Protein AF-A0A7V9DIC1-F1 (afdb_monomer_lite)

Radius of gyration: 21.73 Å; chains: 1; bounding box: 58×41×50 Å

pLDDT: mean 82.5, std 14.97, range [32.59, 95.88]

Sequence (183 aa):
VEAAVERALPGSDVVVHVEPEATEAALRERAHAAALGVARVREIHNLSVVTLDGTTELSLHLKLPGDLPLEDAHAIAEDVERAIVAAVPEIQSVQTHLEPLSEASDAVELAVGDIDRIVSDAAGTRPRSVRVLRTQDGLVAFVTLGLDPSSTLAVAHARASQVEDRLRGEYPEIADVIVHTEP

Foldseek 3Di:
DVVVVCVVDPPDDDDDDDDDDPVQVVLQVQLVVLLVPQPQFDDKDPWDWDADPQAIAIEIETEHAPPDDPVVQVVSQVSSFVSSCVRRVSHPGYYYDYDYPPDVPPFDWDDCPCLQVQLCVQLVHRWPDWIWTQDPQFIEIETEHEDDPPDDPVNQVNSQVSSFVSCCVVDVRHPYYHYHYDD

Structure (mmCIF, N/CA/C/O backbone):
data_AF-A0A7V9DIC1-F1
#
_entry.id   AF-A0A7V9DIC1-F1
#
loop_
_atom_site.group_PDB
_atom_site.id
_atom_site.type_symbol
_atom_site.label_atom_id
_atom_site.label_alt_id
_atom_site.label_comp_id
_atom_site.label_asym_id
_atom_site.label_entity_id
_atom_site.label_seq_id
_atom_site.pdbx_PDB_ins_code
_atom_site.Cartn_x
_atom_site.Cartn_y
_atom_site.Cartn_z
_atom_site.occupancy
_atom_site.B_iso_or_equiv
_atom_site.auth_seq_id
_atom_site.auth_comp_id
_atom_site.auth_asym_id
_atom_site.auth_atom_id
_atom_site.pdbx_PDB_model_num
ATOM 1 N N . VAL A 1 1 ? 4.560 21.592 13.548 1.00 54.44 1 VAL A N 1
ATOM 2 C CA . VAL A 1 1 ? 5.905 21.171 13.087 1.00 54.44 1 VAL A CA 1
ATOM 3 C C . VAL A 1 1 ? 6.191 21.728 11.696 1.00 54.44 1 VAL A C 1
ATOM 5 O O . VAL A 1 1 ? 7.175 22.441 11.559 1.00 54.44 1 VAL A O 1
ATOM 8 N N . GLU A 1 2 ? 5.290 21.559 10.724 1.00 47.91 2 GLU A N 1
ATOM 9 C CA . GLU A 1 2 ? 5.399 22.135 9.364 1.00 47.91 2 GLU A CA 1
ATOM 10 C C . GLU A 1 2 ? 5.745 23.632 9.336 1.00 47.91 2 GLU A C 1
ATOM 12 O O . GLU A 1 2 ? 6.745 24.026 8.748 1.00 47.91 2 GLU A O 1
ATOM 17 N N . ALA A 1 3 ? 5.015 24.471 10.080 1.00 51.03 3 ALA A N 1
ATOM 18 C CA . ALA A 1 3 ? 5.269 25.918 10.119 1.00 51.03 3 ALA A CA 1
ATOM 19 C C . ALA A 1 3 ? 6.637 26.319 10.719 1.00 51.03 3 ALA A C 1
ATOM 21 O O . ALA A 1 3 ? 7.038 27.483 10.621 1.00 51.03 3 ALA A O 1
ATOM 22 N N . ALA A 1 4 ? 7.328 25.404 11.408 1.00 55.75 4 ALA A N 1
ATOM 23 C CA . ALA A 1 4 ? 8.687 25.611 11.912 1.00 55.75 4 ALA A CA 1
ATOM 24 C C . ALA A 1 4 ? 9.749 25.151 10.900 1.00 55.75 4 ALA A C 1
ATOM 26 O O . ALA A 1 4 ? 10.809 25.768 10.832 1.00 55.75 4 ALA A O 1
ATOM 27 N N . VAL A 1 5 ? 9.442 24.125 10.101 1.00 53.38 5 VAL A N 1
ATOM 28 C CA . VAL A 1 5 ? 10.325 23.569 9.065 1.00 53.38 5 VAL A CA 1
ATOM 29 C C . VAL A 1 5 ? 10.319 24.440 7.806 1.00 53.38 5 VAL A C 1
ATOM 31 O O . VAL A 1 5 ? 11.392 24.769 7.311 1.00 53.38 5 VAL A O 1
ATOM 34 N N . GLU A 1 6 ? 9.157 24.952 7.385 1.00 53.22 6 GLU A N 1
ATOM 35 C CA . GLU A 1 6 ? 9.031 25.874 6.239 1.00 53.22 6 GLU A CA 1
ATOM 36 C C . GLU A 1 6 ? 9.858 27.158 6.425 1.00 53.22 6 GLU A C 1
ATOM 38 O O . GLU A 1 6 ? 10.416 27.726 5.491 1.00 53.22 6 GLU A O 1
ATOM 43 N N . ARG A 1 7 ? 9.997 27.604 7.679 1.00 54.28 7 ARG A N 1
ATOM 44 C CA . ARG A 1 7 ? 10.835 28.757 8.033 1.00 54.28 7 ARG A CA 1
ATOM 45 C C . ARG A 1 7 ? 12.332 28.463 8.009 1.00 54.28 7 ARG A C 1
ATOM 47 O O . ARG A 1 7 ? 13.112 29.409 7.945 1.00 54.28 7 ARG A O 1
ATOM 54 N N . ALA A 1 8 ? 12.728 27.200 8.132 1.00 55.06 8 ALA A N 1
ATOM 55 C CA . ALA A 1 8 ? 14.126 26.792 8.189 1.00 55.06 8 ALA A CA 1
ATOM 56 C C . ALA A 1 8 ? 14.662 26.369 6.811 1.00 55.06 8 ALA A C 1
ATOM 58 O O . ALA A 1 8 ? 15.817 26.665 6.511 1.00 55.06 8 ALA A O 1
ATOM 59 N N . LEU A 1 9 ? 13.839 25.716 5.978 1.00 42.19 9 LEU A N 1
ATOM 60 C CA . LEU A 1 9 ? 14.199 25.210 4.647 1.00 42.19 9 LEU A CA 1
ATOM 61 C C . LEU A 1 9 ? 12.979 25.257 3.696 1.00 42.19 9 LEU A C 1
ATOM 63 O O . LEU A 1 9 ? 12.281 24.253 3.556 1.00 42.19 9 LEU A O 1
ATOM 67 N N . PRO A 1 10 ? 12.698 26.402 3.048 1.00 43.00 10 PRO A N 1
ATOM 68 C CA . PRO A 1 10 ? 11.574 26.518 2.118 1.00 43.00 10 PRO A CA 1
ATOM 69 C C . PRO A 1 10 ? 11.780 25.622 0.886 1.00 43.00 10 PRO A C 1
ATOM 71 O O . PRO A 1 10 ? 12.831 25.680 0.243 1.00 43.00 10 PRO A O 1
ATOM 74 N N . GLY A 1 11 ? 10.773 24.804 0.561 1.00 46.97 11 GLY A N 1
ATOM 75 C CA . GLY A 1 11 ? 10.788 23.872 -0.577 1.00 46.97 11 GLY A CA 1
ATOM 76 C C . GLY A 1 11 ? 11.247 22.440 -0.270 1.00 46.97 11 GLY A C 1
ATOM 77 O O . GLY A 1 11 ? 11.632 21.732 -1.195 1.00 46.97 11 GLY A O 1
ATOM 78 N N . SER A 1 12 ? 11.245 22.009 0.997 1.00 42.00 12 SER A N 1
ATOM 79 C CA . SER A 1 12 ? 11.481 20.599 1.353 1.00 42.00 12 SER A CA 1
ATOM 80 C C . SER A 1 12 ? 10.169 19.834 1.515 1.00 42.00 12 SER A C 1
ATOM 82 O O . SER A 1 12 ? 9.305 20.253 2.282 1.00 42.00 12 SER A O 1
ATOM 84 N N . ASP A 1 13 ? 10.058 18.677 0.861 1.00 42.66 13 ASP A N 1
ATOM 85 C CA . ASP A 1 13 ? 9.019 17.689 1.153 1.00 42.66 13 ASP A CA 1
ATOM 86 C C . ASP A 1 13 ? 9.245 17.123 2.563 1.00 42.66 13 ASP A C 1
ATOM 88 O O . ASP A 1 13 ? 10.231 16.436 2.842 1.00 42.66 13 ASP A O 1
ATOM 92 N N . VAL A 1 14 ? 8.349 17.457 3.492 1.00 42.25 14 VAL A N 1
ATOM 93 C CA . VAL A 1 14 ? 8.423 16.992 4.880 1.00 42.25 14 VAL A CA 1
ATOM 94 C C . VAL A 1 14 ? 7.731 15.638 4.983 1.00 42.25 14 VAL A C 1
ATOM 96 O O . VAL A 1 14 ? 6.518 15.558 5.158 1.00 42.25 14 VAL A O 1
ATOM 99 N N . VAL A 1 15 ? 8.504 14.554 4.928 1.00 41.91 15 VAL A N 1
ATOM 100 C CA . VAL A 1 15 ? 8.006 13.227 5.313 1.00 41.91 15 VAL A CA 1
ATOM 101 C C . VAL A 1 15 ? 8.069 13.123 6.836 1.00 41.91 15 VAL A C 1
ATOM 103 O O . VAL A 1 15 ? 9.128 12.890 7.420 1.00 41.91 15 VAL A O 1
ATOM 106 N N . VAL A 1 16 ? 6.933 13.330 7.503 1.00 46.47 16 VAL A N 1
ATOM 107 C CA . VAL A 1 16 ? 6.811 13.059 8.940 1.00 46.47 16 VAL A CA 1
ATOM 108 C C . VAL A 1 16 ? 6.681 11.549 9.121 1.00 46.47 16 VAL A C 1
ATOM 110 O O . VAL A 1 16 ? 5.604 10.983 8.960 1.00 46.47 16 VAL A O 1
ATOM 113 N N . HIS A 1 17 ? 7.786 10.889 9.459 1.00 32.59 17 HIS A N 1
ATOM 114 C CA . HIS A 1 17 ? 7.735 9.524 9.965 1.00 32.59 17 HIS A CA 1
ATOM 115 C C . HIS A 1 17 ? 7.441 9.585 11.466 1.00 32.59 17 HIS A C 1
ATOM 117 O O . HIS A 1 17 ? 8.316 9.921 12.265 1.00 32.59 17 HIS A O 1
ATOM 123 N N . VAL A 1 18 ? 6.187 9.341 11.842 1.00 46.59 18 VAL A N 1
ATOM 124 C CA . VAL A 1 18 ? 5.810 9.156 13.246 1.00 46.59 18 VAL A CA 1
ATOM 125 C C . VAL A 1 18 ? 6.087 7.699 13.589 1.00 46.59 18 VAL A C 1
ATOM 127 O O . VAL A 1 18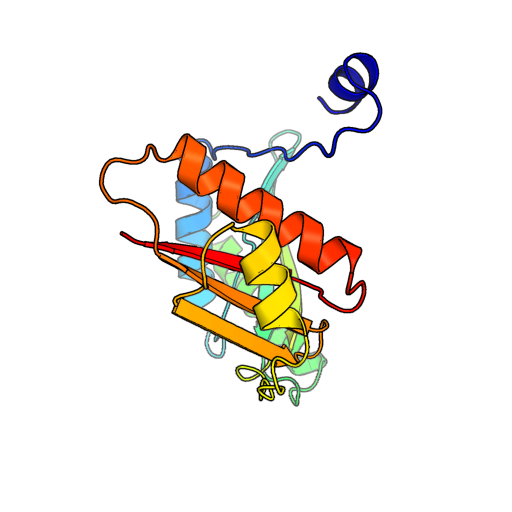 ? 5.442 6.805 13.045 1.00 46.59 18 VAL A O 1
ATOM 130 N N . GLU A 1 19 ? 7.055 7.450 14.468 1.00 39.59 19 GLU A N 1
ATOM 131 C CA . GLU A 1 19 ? 7.151 6.142 15.112 1.00 39.59 19 GLU A CA 1
ATOM 132 C C . GLU A 1 19 ? 5.986 6.027 16.103 1.00 39.59 19 GLU A C 1
ATOM 134 O O . GLU A 1 19 ? 5.886 6.869 17.003 1.00 39.59 19 GLU A O 1
ATOM 139 N N . PRO A 1 20 ? 5.084 5.042 15.945 1.00 50.44 20 PRO A N 1
ATOM 140 C CA . PRO A 1 20 ? 3.958 4.900 16.850 1.00 50.44 20 PRO A CA 1
ATOM 141 C C . PRO A 1 20 ? 4.479 4.628 18.260 1.00 50.44 20 PRO A C 1
ATOM 143 O O . PRO A 1 20 ? 5.312 3.740 18.469 1.00 50.44 20 PRO A O 1
ATOM 146 N N . GLU A 1 21 ? 3.958 5.359 19.246 1.00 60.69 21 GLU A N 1
ATOM 147 C CA . GLU A 1 21 ? 4.149 4.985 20.645 1.00 60.69 21 GLU A CA 1
ATOM 148 C C . GLU A 1 21 ? 3.692 3.526 20.824 1.00 60.69 21 GLU A C 1
ATOM 150 O O . GLU A 1 21 ? 2.748 3.078 20.169 1.00 60.69 21 GLU A O 1
ATOM 155 N N . ALA A 1 22 ? 4.339 2.753 21.704 1.00 61.75 22 ALA A N 1
ATOM 156 C CA . ALA A 1 22 ? 4.045 1.320 21.870 1.00 61.75 22 ALA A CA 1
ATOM 157 C C . ALA A 1 22 ? 2.541 1.021 22.090 1.00 61.75 22 ALA A C 1
ATOM 159 O O . ALA A 1 22 ? 2.042 -0.037 21.705 1.00 61.75 22 ALA A O 1
ATOM 160 N N . THR A 1 23 ? 1.809 1.981 22.660 1.00 72.44 23 THR A N 1
ATOM 161 C CA . THR A 1 23 ? 0.352 1.962 22.832 1.00 72.44 23 THR A CA 1
ATOM 162 C C . THR A 1 23 ? -0.410 2.028 21.501 1.00 72.44 23 THR A C 1
ATOM 164 O O . THR A 1 23 ? -1.364 1.279 21.304 1.00 72.44 23 THR A O 1
ATOM 167 N N . GLU A 1 24 ? 0.015 2.880 20.568 1.00 75.62 24 GLU A N 1
ATOM 168 C CA . GLU A 1 24 ? -0.599 3.038 19.244 1.00 75.62 24 GLU A CA 1
ATOM 169 C C . GLU A 1 24 ? -0.371 1.796 18.375 1.00 75.62 24 GLU A C 1
ATOM 171 O O . GLU A 1 24 ? -1.295 1.310 17.723 1.00 75.62 24 GLU A O 1
ATOM 176 N N . ALA A 1 25 ? 0.832 1.219 18.425 1.00 79.31 25 ALA A N 1
ATOM 177 C CA . ALA A 1 25 ? 1.133 -0.030 17.728 1.00 79.31 25 ALA A CA 1
ATOM 178 C C . ALA A 1 25 ? 0.211 -1.177 18.188 1.00 79.31 25 ALA A C 1
ATOM 180 O O . ALA A 1 25 ? -0.334 -1.905 17.357 1.00 79.31 25 ALA A O 1
ATOM 181 N N . ALA A 1 26 ? -0.040 -1.286 19.497 1.00 85.62 26 ALA A N 1
ATOM 182 C CA . ALA A 1 26 ? -0.951 -2.281 20.060 1.00 85.62 26 ALA A CA 1
ATOM 183 C C . ALA A 1 26 ? -2.431 -2.020 19.710 1.00 85.62 26 ALA A C 1
ATOM 185 O O . ALA A 1 26 ? -3.214 -2.963 19.568 1.00 85.62 26 ALA A O 1
ATOM 186 N N . LEU A 1 27 ? -2.847 -0.754 19.578 1.00 88.25 27 LEU A N 1
ATOM 187 C CA . LEU A 1 27 ? -4.185 -0.399 19.083 1.00 88.25 27 LEU A CA 1
ATOM 188 C C . LEU A 1 27 ? -4.348 -0.801 17.615 1.00 88.25 27 LEU A C 1
ATOM 190 O O . LEU A 1 27 ? -5.322 -1.469 17.267 1.00 88.25 27 LEU A O 1
ATOM 194 N N . ARG A 1 28 ? -3.358 -0.461 16.782 1.00 87.62 28 ARG A N 1
ATOM 195 C CA . ARG A 1 28 ? -3.316 -0.809 15.359 1.00 87.62 28 ARG A CA 1
ATOM 196 C C . ARG A 1 28 ? -3.395 -2.318 15.147 1.00 87.62 28 ARG A C 1
ATOM 198 O O . ARG A 1 28 ? -4.194 -2.767 14.332 1.00 87.62 28 ARG A O 1
ATOM 205 N N . GLU A 1 29 ? -2.622 -3.103 15.895 1.00 89.06 29 GLU A N 1
ATOM 206 C CA . GLU A 1 29 ? -2.624 -4.566 15.783 1.00 89.06 29 GLU A CA 1
ATOM 207 C C . GLU A 1 29 ? -3.991 -5.173 16.133 1.00 89.06 29 GLU A C 1
ATOM 209 O O . GLU A 1 29 ? -4.523 -5.987 15.374 1.00 89.06 29 GLU A O 1
ATOM 214 N N . ARG A 1 30 ? -4.605 -4.742 17.244 1.00 92.12 30 ARG A N 1
ATOM 215 C CA . ARG A 1 30 ? -5.935 -5.226 17.648 1.00 92.12 30 ARG A CA 1
ATOM 216 C C . ARG A 1 30 ? -7.021 -4.836 16.650 1.00 92.12 30 ARG A C 1
ATOM 218 O O . ARG A 1 30 ? -7.851 -5.675 16.307 1.00 92.12 30 ARG A O 1
ATOM 225 N N . ALA A 1 31 ? -7.005 -3.594 16.167 1.00 90.94 31 ALA A N 1
ATOM 226 C CA . ALA A 1 31 ? -7.958 -3.125 15.167 1.00 90.94 31 ALA A CA 1
ATOM 227 C C . ALA A 1 31 ? -7.810 -3.897 13.850 1.00 90.94 31 ALA A C 1
ATOM 229 O O . ALA A 1 31 ? -8.799 -4.353 13.280 1.00 90.94 31 ALA A O 1
ATOM 230 N N . HIS A 1 32 ? -6.573 -4.125 13.409 1.00 90.56 32 HIS A N 1
ATOM 231 C CA . HIS A 1 32 ? -6.281 -4.930 12.229 1.00 90.56 32 HIS A CA 1
ATOM 232 C C . HIS A 1 32 ? -6.812 -6.367 12.373 1.00 90.56 32 HIS A C 1
ATOM 234 O O . HIS A 1 32 ? -7.478 -6.879 11.474 1.00 90.56 32 HIS A O 1
ATOM 240 N N . ALA A 1 33 ? -6.585 -7.007 13.525 1.00 90.19 33 ALA A N 1
ATOM 241 C CA . ALA A 1 33 ? -7.104 -8.346 13.802 1.00 90.19 33 ALA A CA 1
ATOM 242 C C . ALA A 1 33 ? -8.643 -8.395 13.818 1.00 90.19 33 ALA A C 1
ATOM 244 O O . ALA A 1 33 ? -9.233 -9.327 13.271 1.00 90.19 33 ALA A O 1
ATOM 245 N N . ALA A 1 34 ? -9.297 -7.390 14.407 1.00 91.12 34 ALA A N 1
ATOM 246 C CA . ALA A 1 34 ? -10.755 -7.295 14.450 1.00 91.12 34 ALA A CA 1
ATOM 247 C C . ALA A 1 34 ? -11.364 -7.142 13.049 1.00 91.12 34 ALA A C 1
ATOM 249 O O . ALA A 1 34 ? -12.316 -7.842 12.707 1.00 91.12 34 ALA A O 1
ATOM 250 N N . ALA A 1 35 ? -10.773 -6.281 12.222 1.00 89.62 35 ALA A N 1
ATOM 251 C CA . ALA A 1 35 ? -11.204 -6.051 10.850 1.00 89.62 35 ALA A CA 1
ATOM 252 C C . ALA A 1 35 ? -11.092 -7.311 9.977 1.00 89.62 35 ALA A C 1
ATOM 254 O O . ALA A 1 35 ? -12.028 -7.643 9.254 1.00 89.62 35 ALA A O 1
ATOM 255 N N . LEU A 1 36 ? -9.992 -8.066 10.091 1.00 87.88 36 LEU A N 1
ATOM 256 C CA . LEU A 1 36 ? -9.819 -9.343 9.382 1.00 87.88 36 LEU A CA 1
ATOM 257 C C . LEU A 1 36 ? -10.777 -10.448 9.857 1.00 87.88 36 LEU A C 1
ATOM 259 O O . LEU A 1 36 ? -10.955 -11.449 9.163 1.00 87.88 36 LEU A O 1
ATOM 263 N N . GLY A 1 37 ? -11.397 -10.285 11.028 1.00 85.88 37 GLY A N 1
ATOM 264 C CA . GLY A 1 37 ? -12.430 -11.188 11.532 1.00 85.88 37 GLY A CA 1
ATOM 265 C C . GLY A 1 37 ? -13.786 -11.032 10.836 1.00 85.88 37 GLY A C 1
ATOM 266 O O . GLY A 1 37 ? -14.636 -11.916 10.963 1.00 85.88 37 GLY A O 1
ATOM 267 N N . VAL A 1 38 ? -14.005 -9.940 10.096 1.00 87.12 38 VAL A N 1
ATOM 268 C CA . VAL A 1 38 ? -15.251 -9.699 9.361 1.00 87.12 38 VAL A CA 1
ATOM 269 C C . VAL A 1 38 ? -15.246 -10.477 8.048 1.00 87.12 38 VAL A C 1
ATOM 271 O O . VAL A 1 38 ? -14.318 -10.407 7.242 1.00 87.12 38 VAL A O 1
ATOM 274 N N . ALA A 1 39 ? -16.313 -11.242 7.813 1.00 74.62 39 ALA A N 1
ATOM 275 C CA . ALA A 1 39 ? -16.451 -12.030 6.596 1.00 74.62 39 ALA A CA 1
ATOM 276 C C . ALA A 1 39 ? -16.398 -11.129 5.349 1.00 74.62 39 ALA A C 1
ATOM 278 O O . ALA A 1 39 ? -17.006 -10.064 5.320 1.00 74.62 39 ALA A O 1
ATOM 279 N N . ARG A 1 40 ? -15.737 -11.606 4.284 1.00 74.00 40 ARG A N 1
ATOM 280 C CA . ARG A 1 40 ? -15.558 -10.916 2.985 1.00 74.00 40 ARG A CA 1
ATOM 281 C C . ARG A 1 40 ? -14.519 -9.789 2.969 1.00 74.00 40 ARG A C 1
ATOM 283 O O . ARG A 1 40 ? -14.213 -9.316 1.875 1.00 74.00 40 ARG A O 1
ATOM 290 N N . VAL A 1 41 ? -13.918 -9.429 4.104 1.00 78.94 41 VAL A N 1
ATOM 291 C CA . VAL A 1 41 ? -12.705 -8.600 4.119 1.00 78.94 41 VAL A CA 1
ATOM 292 C C . VAL A 1 41 ? -11.555 -9.413 3.530 1.00 78.94 41 VAL A C 1
ATOM 294 O O . VAL A 1 41 ? -11.242 -10.499 4.015 1.00 78.94 41 VAL A O 1
ATOM 297 N N . ARG A 1 42 ? -10.959 -8.917 2.441 1.00 71.50 42 ARG A N 1
ATOM 298 C CA . ARG A 1 42 ? -9.821 -9.574 1.776 1.00 71.50 42 ARG A CA 1
ATOM 299 C C . ARG A 1 42 ? -8.509 -8.857 2.037 1.00 71.50 42 ARG A C 1
ATOM 301 O O . ARG A 1 42 ? -7.501 -9.512 2.268 1.00 71.50 42 ARG A O 1
ATOM 308 N N . GLU A 1 43 ? -8.535 -7.531 2.005 1.00 81.50 43 GLU A N 1
ATOM 309 C CA . GLU A 1 43 ? -7.347 -6.710 2.178 1.00 81.50 43 GLU A CA 1
ATOM 310 C C . GLU A 1 43 ? -7.724 -5.398 2.864 1.00 81.50 43 GLU A C 1
ATOM 312 O O . GLU A 1 43 ? -8.663 -4.707 2.455 1.00 81.50 43 GLU A O 1
ATOM 317 N N . ILE A 1 44 ? -6.969 -5.073 3.910 1.00 86.62 44 ILE A N 1
ATOM 318 C CA . ILE A 1 44 ? -6.989 -3.778 4.581 1.00 86.62 44 ILE A CA 1
ATOM 319 C C . ILE A 1 44 ? -5.568 -3.234 4.633 1.00 86.62 44 ILE A C 1
ATOM 321 O O . ILE A 1 44 ? -4.613 -3.999 4.768 1.00 86.62 44 ILE A O 1
ATOM 325 N N . HIS A 1 45 ? -5.416 -1.923 4.512 1.00 86.44 45 HIS A N 1
ATOM 326 C CA . HIS A 1 45 ? -4.112 -1.268 4.583 1.00 86.44 45 HIS A CA 1
ATOM 327 C C . HIS A 1 45 ? -4.255 0.186 5.049 1.00 86.44 45 HIS A C 1
ATOM 329 O O . HIS A 1 45 ? -5.359 0.644 5.343 1.00 86.44 45 HIS A O 1
ATOM 335 N N . ASN A 1 46 ? -3.128 0.896 5.170 1.00 84.75 46 ASN A N 1
ATOM 336 C CA . ASN A 1 46 ? -3.067 2.301 5.599 1.00 84.75 46 ASN A CA 1
ATOM 337 C C . ASN A 1 46 ? -3.810 2.585 6.910 1.00 84.75 46 ASN A C 1
ATOM 339 O O . ASN A 1 46 ? -4.513 3.582 7.045 1.00 84.75 46 ASN A O 1
ATOM 343 N N . LEU A 1 47 ? -3.648 1.692 7.886 1.00 89.88 47 LEU A N 1
ATOM 344 C CA . LEU A 1 47 ? -4.302 1.841 9.174 1.00 89.88 47 LEU A CA 1
ATOM 345 C C . LEU A 1 47 ? -3.601 2.930 10.000 1.00 89.88 47 LEU A C 1
ATOM 347 O O . LEU A 1 47 ? -2.467 2.747 10.462 1.00 89.88 47 LEU A O 1
ATOM 351 N N . SER A 1 48 ? -4.278 4.059 10.185 1.00 87.81 48 SER A N 1
ATOM 352 C CA . SER A 1 48 ? -3.777 5.223 10.911 1.00 87.81 48 SER A CA 1
ATOM 353 C C . SER A 1 48 ? -4.592 5.443 12.175 1.00 87.81 48 SER A C 1
ATOM 355 O O . SER A 1 48 ? -5.815 5.330 12.159 1.00 87.81 48 SER A O 1
ATOM 357 N N . VAL A 1 49 ? -3.908 5.730 13.278 1.00 89.62 49 VAL A N 1
ATOM 358 C CA . VAL A 1 49 ? -4.527 6.018 14.571 1.00 89.62 49 VAL A CA 1
ATOM 359 C C . VAL A 1 49 ? -4.146 7.442 14.927 1.00 89.62 49 VAL A C 1
ATOM 361 O O . VAL A 1 49 ? -2.968 7.791 14.911 1.00 89.62 49 VAL A O 1
ATOM 364 N N . VAL A 1 50 ? -5.142 8.270 15.219 1.00 87.12 50 VAL A N 1
ATOM 365 C CA . VAL A 1 50 ? -4.937 9.675 15.564 1.00 87.12 50 VAL A CA 1
ATOM 366 C C . VAL A 1 50 ? -5.617 9.949 16.892 1.00 87.12 50 VAL A C 1
ATOM 368 O O . VAL A 1 50 ? -6.787 9.626 17.077 1.00 87.12 50 VAL A O 1
ATOM 371 N N . THR A 1 51 ? -4.885 10.580 17.805 1.00 83.69 51 THR A N 1
ATOM 372 C CA . THR A 1 51 ? -5.430 11.031 19.085 1.00 83.69 51 THR A CA 1
ATOM 373 C C . THR A 1 51 ? -5.456 12.552 19.112 1.00 83.69 51 THR A C 1
ATOM 375 O O . THR A 1 51 ? -4.408 13.194 19.045 1.00 83.69 51 THR A O 1
ATOM 378 N N . LEU A 1 52 ? -6.646 13.133 19.239 1.00 78.75 52 LEU A N 1
ATOM 379 C CA . LEU A 1 52 ? -6.856 14.577 19.356 1.00 78.75 52 LEU A CA 1
ATOM 380 C C . LEU A 1 52 ? -7.729 14.851 20.577 1.00 78.75 52 LEU A C 1
ATOM 382 O O . LEU A 1 52 ? -8.737 14.192 20.755 1.00 78.75 52 LEU A O 1
ATOM 386 N N . ASP A 1 53 ? -7.344 15.781 21.452 1.00 81.81 53 ASP A N 1
ATOM 387 C CA . ASP A 1 53 ? -8.139 16.170 22.633 1.00 81.81 53 ASP A CA 1
ATOM 388 C C . ASP A 1 53 ? -8.616 14.996 23.524 1.00 81.81 53 ASP A C 1
ATOM 390 O O . ASP A 1 53 ? -9.641 15.068 24.202 1.00 81.81 53 ASP A O 1
ATOM 394 N N . GLY A 1 54 ? -7.843 13.905 23.551 1.00 80.50 54 GLY A N 1
ATOM 395 C CA . GLY A 1 54 ? -8.164 12.687 24.301 1.00 80.50 54 GLY A CA 1
ATOM 396 C C . GLY A 1 54 ? -9.128 11.730 23.592 1.00 80.50 54 GLY A C 1
ATOM 397 O O . GLY A 1 54 ? -9.436 10.681 24.154 1.00 80.50 54 GLY A O 1
ATOM 398 N N . THR A 1 55 ? -9.568 12.051 22.374 1.00 83.50 55 THR A N 1
ATOM 399 C CA . THR A 1 55 ? -10.359 11.166 21.518 1.00 83.50 55 THR A CA 1
ATOM 400 C C . THR A 1 55 ? -9.454 10.424 20.547 1.00 83.50 55 THR A C 1
ATOM 402 O O . THR A 1 55 ? -8.654 11.050 19.853 1.00 83.50 55 THR A O 1
ATOM 405 N N . THR A 1 56 ? -9.565 9.095 20.511 1.00 89.88 56 THR A N 1
ATOM 406 C CA . THR A 1 56 ? -8.793 8.251 19.586 1.00 89.88 56 THR A CA 1
ATOM 407 C C . THR A 1 56 ? -9.677 7.854 18.414 1.00 89.88 56 THR A C 1
ATOM 409 O O . THR A 1 56 ? -10.725 7.230 18.603 1.00 89.88 56 THR A O 1
ATOM 412 N N . GLU A 1 57 ? -9.235 8.198 17.215 1.00 92.00 57 GLU A N 1
ATOM 413 C CA . GLU A 1 57 ? -9.886 7.875 15.951 1.00 92.00 57 GLU A CA 1
ATOM 414 C C . GLU A 1 57 ? -8.991 6.944 15.135 1.00 92.00 57 GLU A C 1
ATOM 416 O O . GLU A 1 57 ? -7.759 6.989 15.235 1.00 92.00 57 GLU A O 1
ATOM 421 N N . LEU A 1 58 ? -9.610 6.096 14.320 1.00 92.88 58 LEU A N 1
ATOM 422 C CA . LEU A 1 58 ? -8.902 5.203 13.414 1.00 92.88 58 LEU A CA 1
ATOM 423 C C . LEU A 1 58 ? -9.407 5.382 11.987 1.00 92.88 58 LEU A C 1
ATOM 425 O O . LEU A 1 58 ? -10.610 5.396 11.739 1.00 92.88 58 LEU A O 1
ATOM 429 N N . SER A 1 59 ? -8.487 5.444 11.032 1.00 93.44 59 SER A N 1
ATOM 430 C CA . SER A 1 59 ? -8.803 5.334 9.611 1.00 93.44 59 SER A CA 1
ATOM 431 C C . SER A 1 59 ? -8.112 4.128 8.990 1.00 93.44 59 SER A C 1
ATOM 433 O O . SER A 1 59 ? -7.036 3.718 9.430 1.00 93.44 59 SER A O 1
ATOM 435 N N . LEU A 1 60 ? -8.751 3.522 7.990 1.00 91.62 60 LEU A N 1
ATOM 436 C CA . LEU A 1 60 ? -8.176 2.418 7.224 1.00 91.62 60 LEU A CA 1
ATOM 437 C C . LEU A 1 60 ? -8.712 2.390 5.795 1.00 91.62 60 LEU A C 1
ATOM 439 O O . LEU A 1 60 ? -9.814 2.860 5.515 1.00 91.62 60 LEU A O 1
ATOM 443 N N . HIS A 1 61 ? -7.943 1.788 4.898 1.00 92.44 61 HIS A N 1
ATOM 444 C CA . HIS A 1 61 ? -8.383 1.490 3.543 1.00 92.44 61 HIS A CA 1
ATOM 445 C C . HIS A 1 61 ? -8.871 0.046 3.488 1.00 92.44 61 HIS A C 1
ATOM 447 O O . HIS A 1 61 ? -8.179 -0.865 3.950 1.00 92.44 61 HIS A O 1
ATOM 453 N N . LEU A 1 62 ? -10.056 -0.161 2.922 1.00 90.25 62 LEU A N 1
ATOM 454 C CA . LEU A 1 62 ? -10.694 -1.460 2.759 1.00 90.25 62 LEU A CA 1
ATOM 455 C C . LEU A 1 62 ? -10.883 -1.739 1.269 1.00 90.25 62 LEU A C 1
ATOM 457 O O . LEU A 1 62 ? -11.624 -1.029 0.588 1.00 90.25 62 LEU A O 1
ATOM 461 N N . LYS A 1 63 ? -10.242 -2.802 0.774 1.00 87.94 63 LYS A N 1
ATOM 462 C CA . LYS A 1 63 ? -10.382 -3.232 -0.619 1.00 87.94 63 LYS A CA 1
ATOM 463 C C . LYS A 1 63 ? -11.433 -4.322 -0.773 1.00 87.94 63 LYS A C 1
ATOM 465 O O . LYS A 1 63 ? -11.371 -5.365 -0.114 1.00 87.94 63 LYS A O 1
ATOM 470 N N . LEU A 1 64 ? -12.371 -4.104 -1.690 1.00 87.75 64 LEU A N 1
ATOM 471 C CA . LEU A 1 64 ? -13.493 -5.002 -1.985 1.00 87.75 64 LEU A CA 1
ATOM 472 C C . LEU A 1 64 ? -13.618 -5.242 -3.496 1.00 87.75 64 LEU A C 1
ATOM 474 O O . LEU A 1 64 ? -13.212 -4.379 -4.262 1.00 87.75 64 LEU A O 1
ATOM 478 N N . PRO A 1 65 ? -14.172 -6.376 -3.965 1.00 87.25 65 PRO A N 1
ATOM 479 C CA . PRO A 1 65 ? -14.329 -6.638 -5.401 1.00 87.25 65 PRO A CA 1
ATOM 480 C C . PRO A 1 65 ? -14.950 -5.453 -6.158 1.00 87.25 65 PRO A C 1
ATOM 482 O O . PRO A 1 65 ? -15.961 -4.907 -5.724 1.00 87.25 65 PRO A O 1
ATOM 485 N N . GLY A 1 66 ? -14.341 -5.046 -7.276 1.00 84.31 66 GLY A N 1
ATOM 486 C CA . GLY A 1 66 ? -14.757 -3.843 -8.012 1.00 84.31 66 GLY A CA 1
ATOM 487 C C . GLY A 1 66 ? -16.125 -3.946 -8.701 1.00 84.31 66 GLY A C 1
ATOM 488 O O . GLY A 1 66 ? -16.688 -2.929 -9.093 1.00 84.31 66 GLY A O 1
ATOM 489 N N . ASP A 1 67 ? -16.667 -5.154 -8.845 1.00 85.25 67 ASP A N 1
ATOM 490 C CA . ASP A 1 67 ? -18.010 -5.436 -9.362 1.00 85.25 67 ASP A CA 1
ATOM 491 C C . ASP A 1 67 ? -19.092 -5.452 -8.265 1.00 85.25 67 ASP A C 1
ATOM 493 O O . ASP A 1 67 ? -20.278 -5.623 -8.562 1.00 85.25 67 ASP A O 1
ATOM 497 N N . LEU A 1 68 ? -18.704 -5.265 -6.999 1.00 89.25 68 LEU A N 1
ATOM 498 C CA . LEU A 1 68 ? -19.620 -5.248 -5.867 1.00 89.25 68 LEU A CA 1
ATOM 499 C C . LEU A 1 68 ? -20.496 -3.976 -5.885 1.00 89.25 68 LEU A C 1
ATOM 501 O O . LEU A 1 68 ? -19.962 -2.873 -6.026 1.00 89.25 68 LEU A O 1
ATOM 505 N N . PRO A 1 69 ? -21.827 -4.081 -5.689 1.00 93.94 69 PRO A N 1
ATOM 506 C CA . PRO A 1 69 ? -22.680 -2.909 -5.520 1.00 93.94 69 PRO A CA 1
ATOM 507 C C . PRO A 1 69 ? -22.197 -2.024 -4.367 1.00 93.94 69 PRO A C 1
ATOM 509 O O . PRO A 1 69 ? -21.863 -2.524 -3.294 1.00 93.94 69 PRO A O 1
ATOM 512 N N . LEU A 1 70 ? -22.207 -0.701 -4.560 1.00 93.12 70 LEU A N 1
ATOM 513 C CA . LEU A 1 70 ? -21.730 0.250 -3.547 1.00 93.12 70 LEU A CA 1
ATOM 514 C C . LEU A 1 70 ? -22.461 0.102 -2.202 1.00 93.12 70 LEU A C 1
ATOM 516 O O . LEU A 1 70 ? -21.843 0.250 -1.155 1.00 93.12 70 LEU A O 1
ATOM 520 N N . GLU A 1 71 ? -23.756 -0.216 -2.227 1.00 95.12 71 GLU A N 1
ATOM 521 C CA . GLU A 1 71 ? -24.549 -0.484 -1.021 1.00 95.12 71 GLU A CA 1
ATOM 522 C C . GLU A 1 71 ? -24.008 -1.691 -0.238 1.00 95.12 71 GLU A C 1
ATOM 524 O O . GLU A 1 71 ? -23.809 -1.605 0.973 1.00 95.12 71 GLU A O 1
ATOM 529 N N . ASP A 1 72 ? -23.677 -2.783 -0.932 1.00 93.12 72 ASP A N 1
ATOM 530 C CA . ASP A 1 72 ? -23.079 -3.966 -0.312 1.00 93.12 72 ASP A CA 1
ATOM 531 C C . ASP A 1 72 ? -21.661 -3.676 0.195 1.00 93.12 72 ASP A C 1
ATOM 533 O O . ASP A 1 72 ? -21.264 -4.172 1.248 1.00 93.12 72 ASP A O 1
ATOM 537 N N . ALA A 1 73 ? -20.890 -2.878 -0.550 1.00 92.25 73 ALA A N 1
ATOM 538 C CA . ALA A 1 73 ? -19.555 -2.457 -0.145 1.00 92.25 73 ALA A CA 1
ATOM 539 C C . ALA A 1 73 ? -19.602 -1.617 1.140 1.00 92.25 73 ALA A C 1
ATOM 541 O O . ALA A 1 73 ? -18.824 -1.855 2.063 1.00 92.25 73 ALA A O 1
ATOM 542 N N . HIS A 1 74 ? -20.559 -0.691 1.223 1.00 94.69 74 HIS A N 1
ATOM 543 C CA . HIS A 1 74 ? -20.798 0.131 2.402 1.00 94.69 74 HIS A CA 1
ATOM 544 C C . HIS A 1 74 ? -21.220 -0.711 3.609 1.00 94.69 74 HIS A C 1
ATOM 546 O O . HIS A 1 74 ? -20.653 -0.540 4.682 1.00 94.69 74 HIS A O 1
ATOM 552 N N . ALA A 1 75 ? -22.125 -1.677 3.433 1.00 94.56 75 ALA A N 1
ATOM 553 C CA . ALA A 1 75 ? -22.540 -2.567 4.516 1.00 94.56 75 ALA A CA 1
ATOM 554 C C . ALA A 1 75 ? -21.362 -3.362 5.115 1.00 94.56 75 ALA A C 1
ATOM 556 O O . ALA A 1 75 ? -21.255 -3.481 6.335 1.00 94.56 75 ALA A O 1
ATOM 557 N N . ILE A 1 76 ? -20.440 -3.854 4.273 1.00 93.25 76 ILE A N 1
ATOM 558 C CA . ILE A 1 76 ? -19.208 -4.516 4.742 1.00 93.25 76 ILE A CA 1
ATOM 559 C C . ILE A 1 76 ? -18.316 -3.527 5.499 1.00 93.25 76 ILE A C 1
ATOM 561 O O . ILE A 1 76 ? -17.746 -3.878 6.530 1.00 93.25 76 ILE A O 1
ATOM 565 N N . ALA A 1 77 ? -18.190 -2.299 4.998 1.00 94.56 77 ALA A N 1
ATOM 566 C CA . ALA A 1 77 ? -17.415 -1.248 5.647 1.00 94.56 77 ALA A CA 1
ATOM 567 C C . ALA A 1 77 ? -17.943 -0.959 7.061 1.00 94.56 77 ALA A C 1
ATOM 569 O O . ALA A 1 77 ? -17.177 -0.975 8.023 1.00 94.56 77 ALA A O 1
ATOM 570 N N . GLU A 1 78 ? -19.261 -0.811 7.210 1.00 95.88 78 GLU A N 1
ATOM 571 C CA . GLU A 1 78 ? -19.885 -0.613 8.517 1.00 95.88 78 GLU A CA 1
ATOM 572 C C . GLU A 1 78 ? -19.698 -1.820 9.453 1.00 95.88 78 GLU A C 1
ATOM 574 O O . GLU A 1 78 ? -19.530 -1.652 10.662 1.00 95.88 78 GLU A O 1
ATOM 579 N N . ASP A 1 79 ? -19.741 -3.050 8.925 1.00 95.38 79 ASP A N 1
ATOM 580 C CA . ASP A 1 79 ? -19.453 -4.257 9.708 1.00 95.38 79 ASP A CA 1
ATOM 581 C C . ASP A 1 79 ? -18.020 -4.233 10.256 1.00 95.38 79 ASP A C 1
ATOM 583 O O . ASP A 1 79 ? -17.802 -4.559 11.427 1.00 95.38 79 ASP A O 1
ATOM 587 N N . VAL A 1 80 ? -17.052 -3.801 9.441 1.00 95.12 80 VAL A N 1
ATOM 588 C CA . VAL A 1 80 ? -15.650 -3.616 9.848 1.00 95.12 80 VAL A CA 1
ATOM 589 C C . VAL A 1 80 ? -15.517 -2.546 10.924 1.00 95.12 80 VAL A C 1
ATOM 591 O O . VAL A 1 80 ? -14.895 -2.797 11.957 1.00 95.12 80 VAL A O 1
ATOM 594 N N . GLU A 1 81 ? -16.128 -1.381 10.724 1.00 95.88 81 GLU A N 1
ATOM 595 C CA . GLU A 1 81 ? -16.109 -0.279 11.690 1.00 95.88 81 GLU A CA 1
ATOM 596 C C . GLU A 1 81 ? -16.677 -0.725 13.044 1.00 95.88 81 GLU A C 1
ATOM 598 O O . GLU A 1 81 ? -16.034 -0.553 14.084 1.00 95.88 81 GLU A O 1
ATOM 603 N N . ARG A 1 82 ? -17.837 -1.398 13.038 1.00 95.31 82 ARG A N 1
ATOM 604 C CA . ARG A 1 82 ? -18.453 -1.956 14.251 1.00 95.31 82 ARG A CA 1
ATOM 605 C C . ARG A 1 82 ? -17.570 -3.002 14.926 1.00 95.31 82 ARG A C 1
ATOM 607 O O . ARG A 1 82 ? -17.465 -2.998 16.153 1.00 95.31 82 ARG A O 1
ATOM 614 N N . ALA A 1 83 ? -16.950 -3.895 14.155 1.00 94.69 83 ALA A N 1
ATOM 615 C CA . ALA A 1 83 ? -16.082 -4.937 14.695 1.00 94.69 83 ALA A CA 1
ATOM 616 C C . ALA A 1 83 ? -14.844 -4.350 15.384 1.00 94.69 83 ALA A C 1
ATOM 618 O O . ALA A 1 83 ? -14.488 -4.790 16.480 1.00 94.69 83 ALA A O 1
ATOM 619 N N . ILE A 1 84 ? -14.222 -3.330 14.785 1.00 94.44 84 ILE A N 1
ATOM 620 C CA . ILE A 1 84 ? -13.069 -2.641 15.372 1.00 94.44 84 ILE A CA 1
ATOM 621 C C . ILE A 1 84 ? -13.467 -1.941 16.672 1.00 94.44 84 ILE A C 1
ATOM 623 O O . ILE A 1 84 ? -12.822 -2.176 17.692 1.00 94.44 84 ILE A O 1
ATOM 627 N N . VAL A 1 85 ? -14.540 -1.141 16.668 1.00 94.62 85 VAL A N 1
ATOM 628 C CA . VAL A 1 85 ? -15.001 -0.420 17.872 1.00 94.62 85 VAL A CA 1
ATOM 629 C C . VAL A 1 85 ? -15.349 -1.393 19.003 1.00 94.62 85 VAL A C 1
ATOM 631 O O . VAL A 1 85 ? -15.039 -1.141 20.166 1.00 94.62 85 VAL A O 1
ATOM 634 N N . ALA A 1 86 ? -15.952 -2.542 18.683 1.00 93.38 86 ALA A N 1
ATOM 635 C CA . ALA A 1 86 ? -16.275 -3.561 19.678 1.00 93.38 86 ALA A CA 1
ATOM 636 C C . ALA A 1 86 ? -15.027 -4.243 20.272 1.00 93.38 86 ALA A C 1
ATOM 638 O O . ALA A 1 86 ? -15.018 -4.586 21.456 1.00 93.38 86 ALA A O 1
ATOM 639 N N . ALA A 1 87 ? -13.988 -4.461 19.464 1.00 92.75 87 ALA A N 1
ATOM 640 C CA . ALA A 1 87 ? -12.756 -5.128 19.884 1.00 92.75 87 ALA A CA 1
ATOM 641 C C . ALA A 1 87 ? -11.743 -4.183 20.552 1.00 92.75 87 ALA A C 1
ATOM 643 O O . ALA A 1 87 ? -10.904 -4.634 21.338 1.00 92.75 87 ALA A O 1
ATOM 644 N N . VAL A 1 88 ? -11.811 -2.887 20.242 1.00 93.12 88 VAL A N 1
ATOM 645 C CA . VAL A 1 88 ? -10.880 -1.856 20.714 1.00 93.12 88 VAL A CA 1
ATOM 646 C C . VAL A 1 88 ? -11.672 -0.667 21.273 1.00 93.12 88 VAL A C 1
ATOM 648 O O . VAL A 1 88 ? -11.817 0.348 20.594 1.00 93.12 88 VAL A O 1
ATOM 651 N N . PRO A 1 89 ? -12.189 -0.767 22.515 1.00 89.62 89 PRO A N 1
ATOM 652 C CA . PRO A 1 89 ? -13.028 0.272 23.122 1.00 89.62 89 PRO A CA 1
ATOM 653 C C . PRO A 1 89 ? -12.337 1.630 23.302 1.00 89.62 89 PRO A C 1
ATOM 655 O O . PRO A 1 89 ? -13.002 2.630 23.562 1.00 89.62 89 PRO A O 1
ATOM 658 N N . GLU A 1 90 ? -11.007 1.670 23.217 1.00 92.38 90 GLU A N 1
ATOM 659 C CA . GLU A 1 90 ? -10.226 2.905 23.227 1.00 92.38 90 GLU A CA 1
ATOM 660 C C . GLU A 1 90 ? -10.447 3.753 21.963 1.00 92.38 90 GLU A C 1
ATOM 662 O O . GLU A 1 90 ? -10.256 4.966 22.016 1.00 92.38 90 GLU A O 1
ATOM 667 N N . ILE A 1 91 ? -10.864 3.137 20.851 1.00 91.94 91 ILE A N 1
ATOM 668 C CA . ILE A 1 91 ? -11.170 3.812 19.586 1.00 91.94 91 ILE A CA 1
ATOM 669 C C . ILE A 1 91 ? -12.642 4.218 19.589 1.00 91.94 91 ILE A C 1
ATOM 671 O O . ILE A 1 91 ? -13.537 3.379 19.688 1.00 91.94 91 ILE A O 1
ATOM 675 N N . GLN A 1 92 ? -12.900 5.516 19.462 1.00 90.69 92 GLN A N 1
ATOM 676 C CA . GLN A 1 92 ? -14.257 6.061 19.538 1.00 90.69 92 GLN A CA 1
ATOM 677 C C . GLN A 1 92 ? -14.958 6.108 18.184 1.00 90.69 92 GLN A C 1
ATOM 679 O O . GLN A 1 92 ? -16.179 5.961 18.121 1.00 90.69 92 GLN A O 1
ATOM 684 N N . SER A 1 93 ? -14.197 6.317 17.113 1.00 91.44 93 SER A N 1
ATOM 685 C CA . SER A 1 93 ? -14.698 6.345 15.745 1.00 91.44 93 SER A CA 1
ATOM 686 C C . SER A 1 93 ? -13.719 5.642 14.813 1.00 91.44 93 SER A C 1
ATOM 688 O O . SER A 1 93 ? -12.499 5.682 14.997 1.00 91.44 93 SER A O 1
ATOM 690 N N . VAL A 1 94 ? -14.280 4.970 13.813 1.00 94.50 94 VAL A N 1
ATOM 691 C CA . VAL A 1 94 ? -13.532 4.333 12.735 1.00 94.50 94 VAL A CA 1
ATOM 692 C C . VAL A 1 94 ? -14.096 4.850 11.427 1.00 94.50 94 VAL A C 1
ATOM 694 O O . VAL A 1 94 ? -15.313 4.869 11.263 1.00 94.50 94 VAL A O 1
ATOM 697 N N . GLN A 1 95 ? -13.225 5.257 10.512 1.00 94.62 95 GLN A N 1
ATOM 698 C CA . GLN A 1 95 ? -13.617 5.661 9.170 1.00 94.62 95 GLN A CA 1
ATOM 699 C C . GLN A 1 95 ? -12.901 4.807 8.129 1.00 94.62 95 GLN A C 1
ATOM 701 O O . GLN A 1 95 ? -11.670 4.755 8.072 1.00 94.62 95 GLN A O 1
ATOM 706 N N . THR A 1 96 ? -13.684 4.157 7.277 1.00 93.25 96 THR A N 1
ATOM 707 C CA . THR A 1 96 ? -13.166 3.355 6.169 1.00 93.25 96 THR A CA 1
ATOM 708 C C . THR A 1 96 ? -13.129 4.147 4.861 1.00 93.25 96 THR A C 1
ATOM 710 O O . THR A 1 96 ? -14.051 4.887 4.517 1.00 93.25 96 THR A O 1
ATOM 713 N N . HIS A 1 97 ? -12.048 3.979 4.099 1.00 92.81 97 HIS A N 1
ATOM 714 C CA . HIS A 1 97 ? -11.987 4.351 2.688 1.00 92.81 97 HIS A CA 1
ATOM 715 C C . HIS A 1 97 ? -12.197 3.089 1.849 1.00 92.81 97 HIS A C 1
ATOM 717 O O . HIS A 1 97 ? -11.440 2.128 1.987 1.00 92.81 97 HIS A O 1
ATOM 723 N N . LEU A 1 98 ? -13.217 3.084 0.989 1.00 90.62 98 LEU A N 1
ATOM 724 C CA . LEU A 1 98 ? -13.506 1.954 0.109 1.00 90.62 98 LEU A CA 1
ATOM 725 C C . LEU A 1 98 ? -12.728 2.059 -1.194 1.00 90.62 98 LEU A C 1
ATOM 727 O O . LEU A 1 98 ? -12.863 3.032 -1.932 1.00 90.62 98 LEU A O 1
ATOM 731 N N . GLU A 1 99 ? -11.975 1.013 -1.494 1.00 86.06 99 GLU A N 1
ATOM 732 C CA . GLU A 1 99 ? -11.227 0.886 -2.734 1.00 86.06 99 GLU A CA 1
ATOM 733 C C . GLU A 1 99 ? -11.656 -0.381 -3.482 1.00 86.06 99 GLU A C 1
ATOM 735 O O . GLU A 1 99 ? -11.957 -1.409 -2.861 1.00 86.06 99 GLU A O 1
ATOM 740 N N . PRO A 1 100 ? -11.668 -0.363 -4.822 1.00 84.00 100 PRO A N 1
ATOM 741 C CA . PRO A 1 100 ? -11.765 -1.598 -5.572 1.00 84.00 100 PRO A CA 1
ATOM 742 C C . PRO A 1 100 ? -10.510 -2.443 -5.313 1.00 84.00 100 PRO A C 1
ATOM 744 O O . PRO A 1 100 ? -9.374 -1.975 -5.394 1.00 84.00 100 PRO A O 1
ATOM 747 N N . LEU A 1 101 ? -10.719 -3.721 -5.026 1.00 78.06 101 LEU A N 1
ATOM 748 C CA . LEU A 1 101 ? -9.691 -4.741 -5.040 1.00 78.06 101 LEU A CA 1
ATOM 749 C C . LEU A 1 101 ? -9.295 -4.934 -6.499 1.00 78.06 101 LEU A C 1
ATOM 751 O O . LEU A 1 101 ? -9.919 -5.704 -7.229 1.00 78.06 101 LEU A O 1
ATOM 755 N N . SER A 1 102 ? -8.276 -4.200 -6.927 1.00 62.84 102 SER A N 1
ATOM 756 C CA . SER A 1 102 ? -7.588 -4.499 -8.170 1.00 62.84 102 SER A CA 1
ATOM 757 C C . SER A 1 102 ? -6.987 -5.893 -8.024 1.00 62.84 102 SER A C 1
ATOM 759 O O . SER A 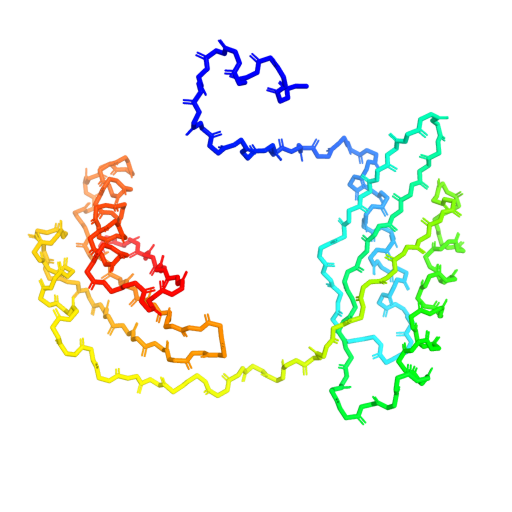1 102 ? -6.121 -6.113 -7.174 1.00 62.84 102 SER A O 1
ATOM 761 N N . GLU A 1 103 ? -7.441 -6.850 -8.838 1.00 55.28 103 GLU A N 1
ATOM 762 C CA . GLU A 1 103 ? -6.617 -8.028 -9.106 1.00 55.28 103 GLU A CA 1
ATOM 763 C C . GLU A 1 103 ? -5.243 -7.510 -9.533 1.00 55.28 103 GLU A C 1
ATOM 765 O O . GLU A 1 103 ? -5.191 -6.488 -10.224 1.00 55.28 103 GLU A O 1
ATOM 770 N N . ALA A 1 104 ? -4.156 -8.131 -9.049 1.00 51.75 104 ALA A N 1
ATOM 771 C CA . ALA A 1 104 ? -2.785 -7.741 -9.379 1.00 51.75 104 ALA A CA 1
ATOM 772 C C . ALA A 1 104 ? -2.744 -7.362 -10.860 1.00 51.75 104 ALA A C 1
ATOM 774 O O . ALA A 1 104 ? -2.965 -8.236 -11.696 1.00 51.75 104 ALA A O 1
ATOM 775 N N . SER A 1 105 ? -2.635 -6.057 -11.159 1.00 50.59 105 SER A N 1
ATOM 776 C CA . SER A 1 105 ? -3.012 -5.580 -12.492 1.00 50.59 105 SER A CA 1
ATOM 777 C C . SER A 1 105 ? -2.190 -6.349 -13.511 1.00 50.59 105 SER A C 1
ATOM 779 O O . SER A 1 105 ? -1.000 -6.550 -13.244 1.00 50.59 105 SER A O 1
ATOM 781 N N . ASP A 1 106 ? -2.787 -6.741 -14.637 1.00 53.28 106 ASP A N 1
ATOM 782 C CA . ASP A 1 106 ? -2.071 -7.269 -15.799 1.00 53.28 106 ASP A CA 1
ATOM 783 C C . 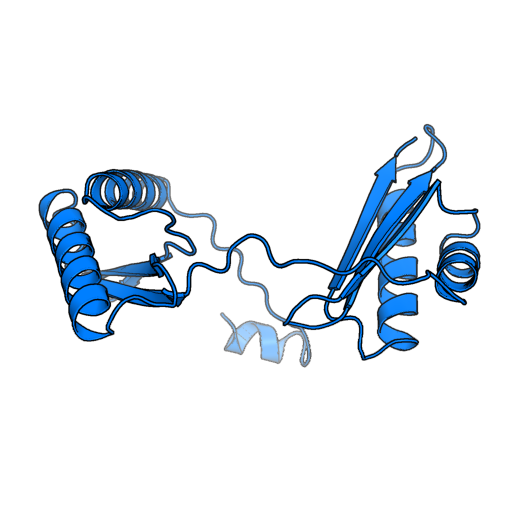ASP A 1 106 ? -1.068 -6.211 -16.276 1.00 53.28 106 ASP A C 1
ATOM 785 O O . ASP A 1 106 ? -1.314 -5.413 -17.181 1.00 53.28 106 ASP A O 1
ATOM 789 N N . ALA A 1 107 ? 0.062 -6.150 -15.586 1.00 63.28 107 ALA A N 1
ATOM 790 C CA . ALA A 1 107 ? 1.139 -5.244 -15.856 1.00 63.28 107 ALA A CA 1
ATOM 791 C C . ALA A 1 107 ? 1.779 -5.754 -17.137 1.00 63.28 107 ALA A C 1
ATOM 793 O O . ALA A 1 107 ? 2.406 -6.816 -17.163 1.00 63.28 107 ALA A O 1
ATOM 794 N N . VAL A 1 108 ? 1.572 -5.022 -18.225 1.00 75.31 108 VAL A N 1
ATOM 795 C CA . VAL A 1 108 ? 2.148 -5.411 -19.507 1.00 75.31 108 VAL A CA 1
ATOM 796 C C . VAL A 1 108 ? 3.612 -5.010 -19.484 1.00 75.31 108 VAL A C 1
ATOM 798 O O . VAL A 1 108 ? 3.939 -3.826 -19.371 1.00 75.31 108 VAL A O 1
ATOM 801 N N . GLU A 1 109 ? 4.493 -6.001 -19.584 1.00 81.44 109 GLU A N 1
ATOM 802 C CA . GLU A 1 109 ? 5.920 -5.756 -19.740 1.00 81.44 109 GLU A CA 1
ATOM 803 C C . GLU A 1 109 ? 6.178 -5.122 -21.110 1.00 81.44 109 GLU A C 1
ATOM 805 O O . GLU A 1 109 ? 5.804 -5.657 -22.157 1.00 81.44 109 GLU A O 1
ATOM 810 N N . LEU A 1 110 ? 6.776 -3.936 -21.091 1.00 81.62 110 LEU A N 1
ATOM 811 C CA . LEU A 1 110 ? 7.134 -3.172 -22.272 1.00 81.62 110 LEU A CA 1
ATOM 812 C C . LEU A 1 110 ? 8.583 -3.452 -22.662 1.00 81.62 110 LEU A C 1
ATOM 814 O O . LEU A 1 110 ? 9.437 -3.767 -21.831 1.00 81.62 110 LEU A O 1
ATOM 818 N N . ALA A 1 111 ? 8.879 -3.281 -23.949 1.00 79.25 111 ALA A N 1
ATOM 819 C CA . ALA A 1 111 ? 10.256 -3.292 -24.414 1.00 79.25 111 ALA A CA 1
ATOM 820 C C . ALA A 1 111 ? 11.028 -2.129 -23.773 1.00 79.25 111 ALA A C 1
ATOM 822 O O . ALA A 1 111 ? 10.597 -0.981 -23.832 1.00 79.25 111 ALA A O 1
ATOM 823 N N . VAL A 1 112 ? 12.194 -2.440 -23.208 1.00 75.25 112 VAL A N 1
ATOM 824 C CA . VAL A 1 112 ? 13.032 -1.498 -22.451 1.00 75.25 112 VAL A CA 1
ATOM 825 C C . VAL A 1 112 ? 13.552 -0.339 -23.325 1.00 75.25 112 VAL A C 1
ATOM 827 O O . VAL A 1 112 ? 13.859 0.729 -22.812 1.00 75.25 112 VAL A O 1
ATOM 830 N N . GLY A 1 113 ? 13.610 -0.492 -24.654 1.00 77.00 113 GLY A N 1
ATOM 831 C CA . GLY A 1 113 ? 14.014 0.588 -25.564 1.00 77.00 113 GLY A CA 1
ATOM 832 C C . GLY A 1 113 ? 15.371 1.197 -25.183 1.00 77.00 113 GLY A C 1
ATOM 833 O O . GLY A 1 113 ? 16.333 0.471 -24.940 1.00 77.00 113 GLY A O 1
ATOM 834 N N . ASP A 1 114 ? 15.433 2.528 -25.098 1.00 81.88 114 ASP A N 1
ATOM 835 C CA . ASP A 1 114 ? 16.632 3.275 -24.694 1.00 81.88 114 ASP A CA 1
ATOM 836 C C . ASP A 1 114 ? 16.888 3.287 -23.172 1.00 81.88 114 ASP A C 1
ATOM 838 O O . ASP A 1 114 ? 17.941 3.756 -22.733 1.00 81.88 114 ASP A O 1
ATOM 842 N N . ILE A 1 115 ? 15.972 2.756 -22.350 1.00 83.12 115 ILE A N 1
ATOM 843 C CA . ILE A 1 115 ? 16.066 2.795 -20.879 1.00 83.12 115 ILE A CA 1
ATOM 844 C C . ILE A 1 115 ? 17.290 2.011 -20.386 1.00 83.12 115 ILE A C 1
ATOM 846 O O . ILE A 1 115 ? 17.992 2.495 -19.505 1.00 83.12 115 ILE A O 1
ATOM 850 N N . ASP A 1 116 ? 17.627 0.866 -20.992 1.00 85.50 116 ASP A N 1
ATOM 851 C CA . ASP A 1 116 ? 18.819 0.073 -20.624 1.00 85.50 116 ASP A CA 1
ATOM 852 C C . ASP A 1 116 ? 20.109 0.894 -20.777 1.00 85.50 116 ASP A C 1
ATOM 854 O O . ASP A 1 116 ? 20.996 0.862 -19.919 1.00 85.50 116 ASP A O 1
ATOM 858 N N . ARG A 1 117 ? 20.188 1.692 -21.851 1.00 86.25 117 ARG A N 1
ATOM 859 C CA . ARG A 1 117 ? 21.324 2.578 -22.125 1.00 86.25 117 ARG A CA 1
ATOM 860 C C . ARG A 1 117 ? 21.394 3.708 -21.104 1.00 86.25 117 ARG A C 1
ATOM 862 O O . ARG A 1 117 ? 22.460 3.956 -20.558 1.00 86.25 117 ARG A O 1
ATOM 869 N N . ILE A 1 118 ? 20.269 4.353 -20.814 1.00 86.38 118 ILE A N 1
ATOM 870 C CA . ILE A 1 118 ? 20.199 5.464 -19.854 1.00 86.38 118 ILE A CA 1
ATOM 871 C C . ILE A 1 118 ? 20.572 4.995 -18.445 1.00 86.38 118 ILE A C 1
ATOM 873 O O . ILE A 1 118 ? 21.362 5.651 -17.766 1.00 86.38 118 ILE A O 1
ATOM 877 N N . VAL A 1 119 ? 20.059 3.834 -18.027 1.00 87.38 119 VAL A N 1
ATOM 878 C CA . VAL A 1 119 ? 20.423 3.202 -16.752 1.00 87.38 119 VAL A CA 1
ATOM 879 C C . VAL A 1 119 ? 21.916 2.890 -16.721 1.00 87.38 119 VAL A C 1
ATOM 881 O O . VAL A 1 119 ? 22.573 3.191 -15.729 1.00 87.38 119 VAL A O 1
ATOM 884 N N . SER A 1 120 ? 22.465 2.335 -17.806 1.00 87.44 120 SER A N 1
ATOM 885 C CA . SER A 1 120 ? 23.896 2.024 -17.897 1.00 87.44 120 SER A CA 1
ATOM 886 C C . SER A 1 120 ? 24.772 3.274 -17.781 1.00 87.44 120 SER A C 1
ATOM 888 O O . SER A 1 120 ? 25.756 3.278 -17.039 1.00 87.44 120 SER A O 1
ATOM 890 N N . ASP A 1 121 ? 24.400 4.347 -18.482 1.00 87.38 121 ASP A N 1
ATOM 891 C CA . ASP A 1 121 ? 25.117 5.623 -18.478 1.00 87.38 121 ASP A CA 1
ATOM 892 C C . ASP A 1 121 ? 25.068 6.283 -17.086 1.00 87.38 121 ASP A C 1
ATOM 894 O O . ASP A 1 121 ? 26.071 6.824 -16.615 1.00 87.38 121 ASP A O 1
ATOM 898 N N . ALA A 1 122 ? 23.923 6.202 -16.398 1.00 86.19 122 ALA A N 1
ATOM 899 C CA . ALA A 1 122 ? 23.732 6.762 -15.061 1.00 86.19 122 ALA A CA 1
ATOM 900 C C . ALA A 1 122 ? 24.438 5.946 -13.963 1.00 86.19 122 ALA A C 1
ATOM 902 O O . ALA A 1 122 ? 25.112 6.516 -13.105 1.00 86.19 122 ALA A O 1
ATOM 903 N N . ALA A 1 123 ? 24.324 4.616 -13.995 1.00 84.44 123 ALA A N 1
ATOM 904 C CA . ALA A 1 123 ? 24.974 3.734 -13.028 1.00 84.44 123 ALA A CA 1
ATOM 905 C C . ALA A 1 123 ? 26.499 3.658 -13.235 1.00 84.44 123 ALA A C 1
ATOM 907 O O . ALA A 1 123 ? 27.244 3.349 -12.302 1.00 84.44 123 ALA A O 1
ATOM 908 N N . GLY A 1 124 ? 26.973 3.931 -14.456 1.00 85.06 124 GLY A N 1
ATOM 909 C CA . GLY A 1 124 ? 28.362 3.729 -14.874 1.00 85.06 124 GLY A CA 1
ATOM 910 C C . GLY A 1 124 ? 28.729 2.255 -15.087 1.00 85.06 124 GLY A C 1
ATOM 911 O O . GLY A 1 124 ? 29.886 1.942 -15.368 1.00 85.06 124 GLY A O 1
ATOM 912 N N . THR A 1 125 ? 27.763 1.347 -14.947 1.00 85.50 125 THR A N 1
ATOM 913 C CA . THR A 1 125 ? 27.891 -0.093 -15.181 1.00 85.50 125 THR A CA 1
ATOM 914 C C . THR A 1 125 ? 26.626 -0.594 -15.864 1.00 85.50 125 THR A C 1
ATOM 916 O O . THR A 1 125 ? 25.567 0.023 -15.762 1.00 85.50 125 THR A O 1
ATOM 919 N N . ARG A 1 126 ? 26.717 -1.726 -16.567 1.00 88.19 126 ARG A N 1
ATOM 920 C CA . ARG A 1 126 ? 25.528 -2.328 -17.166 1.00 88.19 126 ARG A CA 1
ATOM 921 C C . ARG A 1 126 ? 24.62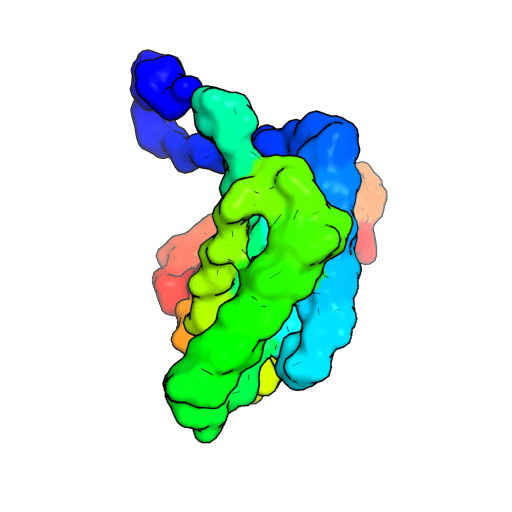8 -2.903 -16.059 1.00 88.19 126 ARG A C 1
ATOM 923 O O . ARG A 1 126 ? 25.138 -3.685 -15.249 1.00 88.19 126 ARG A O 1
ATOM 930 N N . PRO A 1 127 ? 23.323 -2.577 -16.026 1.00 91.44 127 PRO A N 1
ATOM 931 C CA . PRO A 1 127 ? 22.397 -3.197 -15.089 1.00 91.44 127 PRO A CA 1
ATOM 932 C C . PRO A 1 127 ? 22.298 -4.704 -15.353 1.00 91.44 127 PRO A C 1
ATOM 934 O O . PRO A 1 127 ? 22.464 -5.177 -16.480 1.00 91.44 127 PRO A O 1
ATOM 937 N N . ARG A 1 128 ? 22.020 -5.473 -14.300 1.00 91.81 128 ARG A N 1
ATOM 938 C CA . ARG A 1 128 ? 21.772 -6.919 -14.400 1.00 91.81 128 ARG A CA 1
ATOM 939 C C . ARG A 1 128 ? 20.389 -7.213 -14.957 1.00 91.81 128 ARG A C 1
ATOM 941 O O . ARG A 1 128 ? 20.221 -8.171 -15.706 1.00 91.81 128 ARG A O 1
ATOM 948 N N . SER A 1 129 ? 19.410 -6.393 -14.593 1.00 92.69 129 SER A N 1
ATOM 949 C CA . SER A 1 129 ? 18.068 -6.468 -15.149 1.00 92.69 129 SER A CA 1
ATOM 950 C C . SER A 1 129 ? 17.457 -5.077 -15.234 1.00 92.69 129 SER A C 1
ATOM 952 O O . SER A 1 129 ? 17.687 -4.234 -14.365 1.00 92.69 129 SER A O 1
ATOM 954 N N . VAL A 1 130 ? 16.696 -4.844 -16.298 1.00 92.00 130 VAL A N 1
ATOM 955 C CA . VAL A 1 130 ? 15.807 -3.695 -16.432 1.00 92.00 130 VAL A CA 1
ATOM 956 C C . VAL A 1 130 ? 14.497 -4.223 -16.983 1.00 92.00 130 VAL A C 1
ATOM 958 O O . VAL A 1 130 ? 14.490 -4.923 -17.996 1.00 92.00 130 VAL A O 1
ATOM 961 N N . ARG A 1 131 ? 13.396 -3.911 -16.309 1.00 91.56 131 ARG A N 1
ATOM 962 C CA . ARG A 1 131 ? 12.044 -4.277 -16.730 1.00 91.56 131 ARG A CA 1
ATOM 963 C C . ARG A 1 131 ? 11.154 -3.062 -16.596 1.00 91.56 131 ARG A C 1
ATOM 965 O O . ARG A 1 131 ? 11.234 -2.348 -15.603 1.00 91.56 131 ARG A O 1
ATOM 972 N N . VAL A 1 132 ? 10.306 -2.837 -17.586 1.00 90.69 132 VAL A N 1
ATOM 973 C CA . VAL A 1 132 ? 9.374 -1.710 -17.585 1.00 90.69 132 VAL A CA 1
ATOM 974 C C . VAL A 1 132 ? 7.979 -2.276 -17.675 1.00 90.69 132 VAL A C 1
ATOM 976 O O . VAL A 1 132 ? 7.671 -3.031 -18.593 1.00 90.69 132 VAL A O 1
ATOM 979 N N . LEU A 1 133 ? 7.145 -1.932 -16.709 1.00 88.81 133 LEU A N 1
ATOM 980 C CA . LEU A 1 133 ? 5.771 -2.384 -16.624 1.00 88.81 133 LEU A CA 1
ATOM 981 C C . LEU A 1 133 ? 4.844 -1.204 -16.871 1.00 88.81 133 LEU A C 1
ATOM 983 O O . LEU A 1 133 ? 5.048 -0.132 -16.309 1.00 88.81 133 LEU A O 1
ATOM 987 N N . ARG A 1 134 ? 3.805 -1.400 -17.680 1.00 85.31 134 ARG A N 1
ATOM 988 C CA . ARG A 1 134 ? 2.681 -0.465 -17.734 1.00 85.31 134 ARG A CA 1
ATOM 989 C C . ARG A 1 134 ? 1.619 -0.899 -16.734 1.00 85.31 134 ARG A C 1
ATOM 991 O O . ARG A 1 134 ? 1.054 -1.978 -16.891 1.00 85.31 134 ARG A O 1
ATOM 998 N N . THR A 1 135 ? 1.350 -0.051 -15.749 1.00 82.94 135 THR A N 1
ATOM 999 C CA . THR A 1 135 ? 0.252 -0.201 -14.786 1.00 82.94 135 THR A CA 1
ATOM 1000 C C . THR A 1 135 ? -0.860 0.801 -15.112 1.00 82.94 135 THR A C 1
ATOM 1002 O O . THR A 1 135 ? -0.768 1.553 -16.088 1.00 82.94 135 THR A O 1
ATOM 1005 N N . GLN A 1 136 ? -1.936 0.806 -14.321 1.00 74.38 136 GLN A N 1
ATOM 1006 C CA . GLN A 1 136 ? -2.986 1.824 -14.447 1.00 74.38 136 GLN A CA 1
ATOM 1007 C C . GLN A 1 136 ? -2.514 3.217 -13.998 1.00 74.38 136 GLN A C 1
ATOM 1009 O O . GLN A 1 136 ? -3.000 4.213 -14.527 1.00 74.38 136 GLN A O 1
ATOM 1014 N N . ASP A 1 137 ? -1.531 3.275 -13.095 1.00 74.19 137 ASP A N 1
ATOM 1015 C CA . ASP A 1 137 ? -1.011 4.517 -12.510 1.00 74.19 137 ASP A CA 1
ATOM 1016 C C . ASP A 1 137 ? 0.163 5.120 -13.303 1.00 74.19 137 ASP A C 1
ATOM 1018 O O . ASP A 1 137 ? 0.589 6.239 -13.029 1.00 74.19 137 ASP A O 1
ATOM 1022 N N . GLY A 1 138 ? 0.685 4.403 -14.305 1.00 82.06 138 GLY A N 1
ATOM 1023 C CA . GLY A 1 138 ? 1.766 4.866 -15.177 1.00 82.06 138 GLY A CA 1
ATOM 1024 C C . GLY A 1 138 ? 2.774 3.768 -15.503 1.00 82.06 138 GLY A C 1
ATOM 1025 O O . GLY A 1 138 ? 2.475 2.576 -15.417 1.00 82.06 138 GLY A O 1
ATOM 1026 N N . LEU A 1 139 ? 3.978 4.153 -15.932 1.00 87.75 139 LEU A N 1
ATOM 1027 C CA . LEU A 1 139 ? 5.065 3.189 -16.099 1.00 87.75 139 LEU A CA 1
ATOM 1028 C C . LEU A 1 139 ? 5.804 2.972 -14.777 1.00 87.75 139 LEU A C 1
ATOM 1030 O O . LEU A 1 139 ? 6.100 3.925 -14.062 1.00 87.75 139 LEU A O 1
ATOM 1034 N N . VAL A 1 140 ? 6.148 1.721 -14.486 1.00 90.25 140 VAL A N 1
ATOM 1035 C CA . VAL A 1 140 ? 7.002 1.345 -13.357 1.00 90.25 140 VAL A CA 1
ATOM 1036 C C . VAL A 1 140 ? 8.256 0.675 -13.898 1.00 90.25 140 VAL A C 1
ATOM 1038 O O . VAL A 1 140 ? 8.171 -0.324 -14.617 1.00 90.25 140 VAL A O 1
ATOM 1041 N N . ALA A 1 141 ? 9.424 1.220 -13.567 1.00 90.12 141 ALA A N 1
ATOM 1042 C CA . ALA A 1 141 ? 10.711 0.666 -13.970 1.00 90.12 141 ALA A CA 1
ATOM 1043 C C . ALA A 1 141 ? 11.357 -0.102 -12.811 1.00 90.12 141 ALA A C 1
ATOM 1045 O O . ALA A 1 141 ? 11.666 0.470 -11.771 1.00 90.12 141 ALA A O 1
ATOM 1046 N N . PHE A 1 142 ? 11.610 -1.393 -13.009 1.00 93.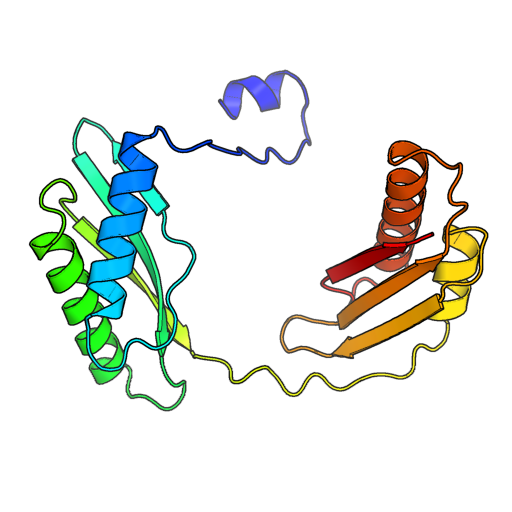44 142 PHE A N 1
ATOM 1047 C CA . PHE A 1 142 ? 12.402 -2.222 -12.105 1.00 93.44 142 PHE A CA 1
ATOM 1048 C C . PHE A 1 142 ? 13.824 -2.318 -12.637 1.00 93.44 142 PHE A C 1
ATOM 1050 O O . PHE A 1 142 ? 14.035 -2.755 -13.770 1.00 93.44 142 PHE A O 1
ATOM 1057 N N . VAL A 1 143 ? 14.800 -1.942 -11.816 1.00 93.12 143 VAL A N 1
ATOM 1058 C CA . VAL A 1 143 ? 16.219 -1.958 -12.180 1.00 93.12 143 VAL A CA 1
ATOM 1059 C C . VAL A 1 143 ? 17.009 -2.738 -11.139 1.00 93.12 143 VAL A C 1
ATOM 1061 O O . VAL A 1 143 ? 16.900 -2.481 -9.945 1.00 93.12 143 VAL A O 1
ATOM 1064 N N . THR A 1 144 ? 17.856 -3.661 -11.586 1.00 95.38 144 THR A N 1
ATOM 1065 C CA . THR A 1 144 ? 18.833 -4.342 -10.731 1.00 95.38 144 THR A CA 1
ATOM 1066 C C . THR A 1 144 ? 20.241 -3.918 -11.109 1.00 95.38 144 THR A C 1
ATOM 1068 O O . THR A 1 144 ? 20.685 -4.162 -12.233 1.00 95.38 144 THR A O 1
ATOM 1071 N N . LEU A 1 145 ? 20.966 -3.324 -10.165 1.00 93.31 145 LEU A N 1
ATOM 1072 C CA . LEU A 1 145 ? 22.360 -2.924 -10.327 1.00 93.31 145 LEU A CA 1
ATOM 1073 C C . LEU A 1 145 ? 23.281 -3.936 -9.647 1.00 93.31 145 LEU A C 1
ATOM 1075 O O . LEU A 1 145 ? 23.137 -4.206 -8.456 1.00 93.31 145 LEU A O 1
ATOM 1079 N N . GLY A 1 146 ? 24.250 -4.451 -10.405 1.00 92.62 146 GLY A N 1
ATOM 1080 C CA . GLY A 1 146 ? 25.381 -5.195 -9.856 1.00 92.62 146 GLY A CA 1
ATOM 1081 C C . GLY A 1 146 ? 26.493 -4.225 -9.464 1.00 92.62 146 GLY A C 1
ATOM 1082 O O . GLY A 1 146 ? 27.018 -3.522 -10.333 1.00 92.62 146 GLY A O 1
ATOM 1083 N N . LEU A 1 147 ? 26.836 -4.175 -8.181 1.00 92.12 147 LEU A N 1
ATOM 1084 C CA . LEU A 1 147 ? 27.835 -3.266 -7.621 1.00 92.12 147 LEU A CA 1
ATOM 1085 C C . LEU A 1 147 ? 28.999 -4.036 -6.999 1.00 92.12 147 LEU A C 1
ATOM 1087 O O . LEU A 1 147 ? 28.901 -5.217 -6.705 1.00 92.12 147 LEU A O 1
ATOM 1091 N N . ASP A 1 148 ? 30.126 -3.360 -6.790 1.00 91.00 148 ASP A N 1
ATOM 1092 C CA . ASP A 1 148 ? 31.290 -3.991 -6.169 1.00 91.00 148 ASP A CA 1
ATOM 1093 C C . ASP A 1 148 ? 30.964 -4.426 -4.719 1.00 91.00 148 ASP A C 1
ATOM 1095 O O . ASP A 1 148 ? 30.527 -3.579 -3.930 1.00 91.00 148 ASP A O 1
ATOM 1099 N N . PRO A 1 149 ? 31.207 -5.693 -4.319 1.00 91.19 149 PRO A N 1
ATOM 1100 C CA . PRO A 1 149 ? 30.957 -6.170 -2.954 1.00 91.19 149 PRO A CA 1
ATOM 1101 C C . PRO A 1 149 ? 31.758 -5.434 -1.870 1.00 91.19 149 PRO A C 1
ATOM 1103 O O . PRO A 1 149 ? 31.404 -5.481 -0.694 1.00 91.19 149 PRO A O 1
ATOM 1106 N N . SER A 1 150 ? 32.861 -4.784 -2.249 1.00 93.38 150 SER A N 1
ATOM 1107 C CA . SER A 1 150 ? 33.692 -3.952 -1.375 1.00 93.38 150 SER A CA 1
ATOM 1108 C C . SER A 1 150 ? 33.227 -2.493 -1.293 1.00 93.38 150 SER A C 1
ATOM 1110 O O . SER A 1 150 ? 33.760 -1.722 -0.491 1.00 93.38 150 SER A O 1
ATOM 1112 N N . SER A 1 151 ? 32.234 -2.097 -2.099 1.00 91.69 151 SER A N 1
ATOM 1113 C CA . SER A 1 151 ? 31.641 -0.761 -2.040 1.00 91.69 151 SER A CA 1
ATOM 1114 C C . SER A 1 151 ? 30.789 -0.568 -0.783 1.00 91.69 151 SER A C 1
ATOM 1116 O O . SER A 1 151 ? 30.309 -1.513 -0.158 1.00 91.69 151 SER A O 1
ATOM 1118 N N . THR A 1 152 ? 30.613 0.690 -0.378 1.00 94.81 152 THR A N 1
ATOM 1119 C CA . THR A 1 152 ? 29.774 1.021 0.775 1.00 94.81 152 THR A CA 1
ATOM 1120 C C . THR A 1 152 ? 28.314 1.149 0.362 1.00 94.81 152 THR A C 1
ATOM 1122 O O . THR A 1 152 ? 28.001 1.546 -0.762 1.00 94.81 152 THR A O 1
ATOM 1125 N N . LEU A 1 153 ? 27.406 0.923 1.314 1.00 89.62 153 LEU A N 1
ATOM 1126 C CA . LEU A 1 153 ? 25.975 1.144 1.100 1.00 89.62 153 LEU A CA 1
ATOM 1127 C C . LEU A 1 153 ? 25.666 2.584 0.653 1.00 89.62 153 LEU A C 1
ATOM 1129 O O . LEU A 1 153 ? 24.775 2.794 -0.159 1.00 89.62 153 LEU A O 1
ATOM 1133 N N . ALA A 1 154 ? 26.434 3.571 1.125 1.00 90.56 154 ALA A N 1
ATOM 1134 C CA . ALA A 1 154 ? 26.276 4.962 0.702 1.00 90.56 154 ALA A CA 1
ATOM 1135 C C . ALA A 1 154 ? 26.588 5.156 -0.792 1.00 90.56 154 ALA A C 1
ATOM 1137 O O . ALA A 1 154 ? 25.876 5.882 -1.481 1.00 90.56 154 ALA A O 1
ATOM 1138 N N . VAL A 1 155 ? 27.625 4.484 -1.308 1.00 89.94 155 VAL A N 1
ATOM 1139 C CA . VAL A 1 155 ? 27.946 4.497 -2.743 1.00 89.94 155 VAL A CA 1
ATOM 1140 C C . VAL A 1 155 ? 26.859 3.776 -3.535 1.00 89.94 155 VAL A C 1
ATOM 1142 O O . VAL A 1 155 ? 26.433 4.287 -4.568 1.00 89.94 155 VAL A O 1
ATOM 1145 N N . ALA A 1 156 ? 26.375 2.634 -3.043 1.00 90.38 156 ALA A N 1
ATOM 1146 C CA . ALA A 1 156 ? 25.286 1.902 -3.681 1.00 90.38 156 ALA A CA 1
ATOM 1147 C C . ALA A 1 156 ? 24.004 2.736 -3.783 1.00 90.38 156 ALA A C 1
ATOM 1149 O O . ALA A 1 156 ? 23.422 2.843 -4.862 1.00 90.38 156 ALA A O 1
ATOM 1150 N N . HIS A 1 157 ? 23.622 3.401 -2.692 1.00 90.81 157 HIS A N 1
ATOM 1151 C CA . HIS A 1 157 ? 22.472 4.293 -2.665 1.00 90.81 157 HIS A CA 1
ATOM 1152 C C . HIS A 1 157 ? 22.651 5.481 -3.616 1.00 90.81 157 HIS A C 1
ATOM 1154 O O . HIS A 1 157 ? 21.772 5.735 -4.428 1.00 90.81 157 HIS A O 1
ATOM 1160 N N . ALA A 1 158 ? 23.814 6.143 -3.613 1.00 90.94 158 ALA A N 1
ATOM 1161 C CA . ALA A 1 158 ? 24.079 7.253 -4.532 1.00 90.94 158 ALA A CA 1
ATOM 1162 C C . ALA A 1 158 ? 23.960 6.841 -6.013 1.00 90.94 158 ALA A C 1
ATOM 1164 O O . ALA A 1 158 ? 23.470 7.615 -6.833 1.00 90.94 158 ALA A O 1
ATOM 1165 N N . ARG A 1 159 ? 24.380 5.615 -6.363 1.00 91.25 159 ARG A N 1
ATOM 1166 C CA . ARG A 1 159 ? 24.201 5.060 -7.716 1.00 91.25 159 ARG A CA 1
ATOM 1167 C C . ARG A 1 159 ? 22.737 4.793 -8.040 1.00 91.25 159 ARG A C 1
ATOM 1169 O O . ARG A 1 159 ? 22.305 5.127 -9.138 1.00 91.25 159 ARG A O 1
ATOM 1176 N N . ALA A 1 160 ? 21.990 4.222 -7.099 1.00 90.50 160 ALA A N 1
ATOM 1177 C CA . ALA A 1 160 ? 20.559 4.000 -7.259 1.00 90.50 160 ALA A CA 1
ATOM 1178 C C . ALA A 1 160 ? 19.807 5.324 -7.474 1.00 90.50 160 ALA A C 1
ATOM 1180 O O . ALA A 1 160 ? 19.124 5.466 -8.485 1.00 90.50 160 ALA A O 1
ATOM 1181 N N . SER A 1 161 ? 20.032 6.327 -6.619 1.00 92.81 161 SER A N 1
ATOM 1182 C CA . SER A 1 161 ? 19.415 7.655 -6.747 1.00 92.81 161 SER A CA 1
ATOM 1183 C C . SER A 1 161 ? 19.736 8.317 -8.087 1.00 92.81 161 SER A C 1
ATOM 1185 O O . SER A 1 161 ? 18.850 8.860 -8.735 1.00 92.81 161 SER A O 1
ATOM 1187 N N . GLN A 1 162 ? 20.984 8.213 -8.559 1.00 93.19 162 GLN A N 1
ATOM 1188 C CA . GLN A 1 162 ? 21.375 8.766 -9.857 1.00 93.19 162 GLN A CA 1
ATOM 1189 C C . GLN A 1 162 ? 20.599 8.132 -11.024 1.00 93.19 162 GLN A C 1
ATOM 1191 O O . GLN A 1 162 ? 20.243 8.830 -11.976 1.00 93.19 162 GLN A O 1
ATOM 1196 N N . VAL A 1 163 ? 20.344 6.822 -10.964 1.00 92.94 163 VAL A N 1
ATOM 1197 C CA . VAL A 1 163 ? 19.523 6.117 -11.958 1.00 92.94 163 VAL A CA 1
ATOM 1198 C C . VAL A 1 163 ? 18.069 6.574 -11.883 1.00 92.94 163 VAL A C 1
ATOM 1200 O O . VAL A 1 163 ? 17.480 6.876 -12.921 1.00 92.94 163 VAL A O 1
ATOM 1203 N N . GLU A 1 164 ? 17.502 6.658 -10.680 1.00 92.12 164 GLU A N 1
ATOM 1204 C CA . GLU A 1 164 ? 16.126 7.115 -10.479 1.00 92.12 164 GLU A CA 1
ATOM 1205 C C . GLU A 1 164 ? 15.900 8.529 -11.021 1.00 92.12 164 GLU A C 1
ATOM 1207 O O . GLU A 1 164 ? 14.999 8.740 -11.834 1.00 92.12 164 GLU A O 1
ATOM 1212 N N . ASP A 1 165 ? 16.750 9.481 -10.629 1.00 91.94 165 ASP A N 1
ATOM 1213 C CA . ASP A 1 165 ? 16.656 10.880 -11.051 1.00 91.94 165 ASP A CA 1
ATOM 1214 C C . ASP A 1 165 ? 16.763 11.006 -12.572 1.00 91.94 165 ASP A C 1
ATOM 1216 O O . ASP A 1 165 ? 16.032 11.773 -13.206 1.00 91.94 165 ASP A O 1
ATOM 1220 N N . ARG A 1 166 ? 17.660 10.222 -13.184 1.00 91.19 166 ARG A N 1
ATOM 1221 C CA . ARG A 1 166 ? 17.844 10.232 -14.634 1.00 91.19 166 ARG A CA 1
ATOM 1222 C C . ARG A 1 166 ? 16.618 9.692 -15.363 1.00 91.19 166 ARG A C 1
ATOM 1224 O O . ARG A 1 166 ? 16.194 10.297 -16.345 1.00 91.19 166 ARG A O 1
ATOM 1231 N N . LEU A 1 167 ? 16.047 8.588 -14.887 1.00 89.06 167 LEU A N 1
ATOM 1232 C CA . LEU A 1 167 ? 14.862 7.988 -15.494 1.00 89.06 167 LEU A CA 1
ATOM 1233 C C . LEU A 1 167 ? 13.627 8.874 -15.344 1.00 89.06 167 LEU A C 1
ATOM 1235 O O . LEU A 1 167 ? 12.949 9.110 -16.341 1.00 89.06 167 LEU A O 1
ATOM 1239 N N . ARG A 1 168 ? 13.380 9.429 -14.152 1.00 88.69 168 ARG A N 1
ATOM 1240 C CA . ARG A 1 168 ? 12.273 10.373 -13.926 1.00 88.69 168 ARG A CA 1
ATOM 1241 C C . ARG A 1 168 ? 12.424 11.643 -14.771 1.00 88.69 168 ARG A C 1
ATOM 1243 O O . ARG A 1 168 ? 11.436 12.171 -15.273 1.00 88.69 168 ARG A O 1
ATOM 1250 N N . GLY A 1 169 ? 13.656 12.121 -14.964 1.00 87.38 169 GLY A N 1
ATOM 1251 C CA . GLY A 1 169 ? 13.939 13.297 -15.788 1.00 87.38 169 GLY A CA 1
ATOM 1252 C C . GLY A 1 169 ? 13.740 13.079 -17.293 1.00 87.38 169 GLY A C 1
ATOM 1253 O O . GLY A 1 169 ? 13.295 13.994 -17.983 1.00 87.38 169 GLY A O 1
ATOM 1254 N N . GLU A 1 170 ? 14.070 11.894 -17.816 1.00 88.00 170 GLU A N 1
ATOM 1255 C CA . GLU A 1 170 ? 13.921 11.582 -19.247 1.00 88.00 170 GLU A CA 1
ATOM 1256 C C . GLU A 1 170 ? 12.532 11.042 -19.617 1.00 88.00 170 GLU A C 1
ATOM 1258 O O . GLU A 1 170 ? 12.069 11.284 -20.731 1.00 88.00 170 GLU A O 1
ATOM 1263 N N . TYR A 1 171 ? 11.847 10.367 -18.689 1.00 85.19 171 TYR A N 1
ATOM 1264 C CA . TYR A 1 171 ? 10.524 9.781 -18.906 1.00 85.19 171 TYR A CA 1
ATOM 1265 C C . TYR A 1 171 ? 9.530 10.248 -17.835 1.00 85.19 171 TYR A C 1
ATOM 1267 O O . TYR A 1 171 ? 9.301 9.543 -16.852 1.00 85.19 171 TYR A O 1
ATOM 1275 N N . PRO A 1 172 ? 8.854 11.391 -18.049 1.00 83.94 172 PRO A N 1
ATOM 1276 C CA . PRO A 1 172 ? 7.812 11.881 -17.142 1.00 83.94 172 PRO A CA 1
ATOM 1277 C C . PRO A 1 172 ? 6.603 10.940 -16.994 1.00 83.94 172 PRO A C 1
ATOM 1279 O O . PRO A 1 172 ? 5.788 11.114 -16.098 1.00 83.94 172 PRO A O 1
ATOM 1282 N N . GLU A 1 173 ? 6.461 9.967 -17.898 1.00 83.38 173 GLU A N 1
ATOM 1283 C CA . GLU A 1 173 ? 5.439 8.911 -17.867 1.00 83.38 173 GLU A CA 1
ATOM 1284 C C . GLU A 1 173 ? 5.761 7.761 -16.898 1.00 83.38 173 GLU A C 1
ATOM 1286 O O . GLU A 1 173 ? 4.903 6.909 -16.645 1.00 83.38 173 GLU A O 1
ATOM 1291 N N . ILE A 1 174 ? 6.986 7.721 -16.359 1.00 87.31 174 ILE A N 1
ATOM 1292 C CA . ILE A 1 174 ? 7.354 6.806 -15.282 1.00 87.31 174 ILE A CA 1
ATOM 1293 C C . ILE A 1 174 ? 6.795 7.350 -13.971 1.00 87.31 174 ILE A C 1
ATOM 1295 O O . ILE A 1 174 ? 7.259 8.363 -13.451 1.00 87.31 174 ILE A O 1
ATOM 1299 N N . ALA A 1 175 ? 5.805 6.641 -13.439 1.00 84.62 175 ALA A N 1
ATOM 130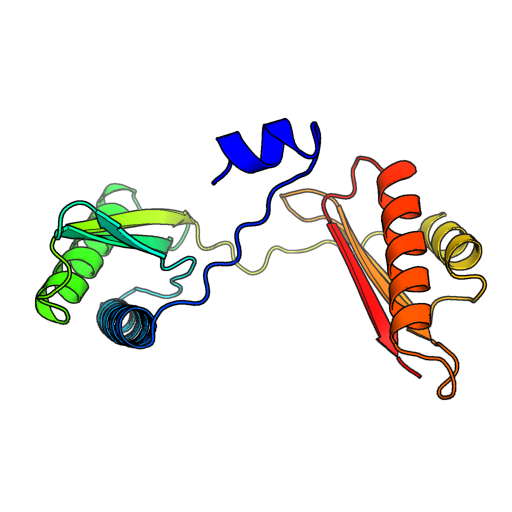0 C CA . ALA A 1 175 ? 5.224 6.910 -12.134 1.00 84.62 175 ALA A CA 1
ATOM 1301 C C . ALA A 1 175 ? 6.166 6.478 -11.004 1.00 84.62 175 ALA A C 1
ATOM 1303 O O . ALA A 1 175 ? 6.238 7.160 -9.985 1.00 84.62 175 ALA A O 1
ATOM 1304 N N . ASP A 1 176 ? 6.913 5.381 -11.190 1.00 87.94 176 ASP A N 1
ATOM 1305 C CA . ASP A 1 176 ? 7.842 4.894 -10.169 1.00 87.94 176 ASP A CA 1
ATOM 1306 C C . ASP A 1 176 ? 9.076 4.167 -10.736 1.00 87.94 176 ASP A C 1
ATOM 1308 O O . ASP A 1 176 ? 9.026 3.508 -11.778 1.00 87.94 176 ASP A O 1
ATOM 1312 N N . VAL A 1 177 ? 10.200 4.279 -10.024 1.00 89.12 177 VAL A N 1
ATOM 1313 C CA . VAL A 1 177 ? 11.468 3.605 -10.332 1.00 89.12 177 VAL A CA 1
ATOM 1314 C C . VAL A 1 177 ? 11.934 2.867 -9.087 1.00 89.12 177 VAL A C 1
ATOM 1316 O O . VAL A 1 177 ? 12.271 3.482 -8.081 1.00 89.12 177 VAL A O 1
ATOM 1319 N N . ILE A 1 178 ? 12.011 1.543 -9.180 1.00 91.44 178 ILE A N 1
ATOM 1320 C CA . ILE A 1 178 ? 12.419 0.669 -8.084 1.00 91.44 178 ILE A CA 1
ATOM 1321 C C . ILE A 1 178 ? 13.802 0.114 -8.409 1.00 91.44 178 ILE A C 1
ATOM 1323 O O . ILE A 1 178 ? 13.956 -0.727 -9.301 1.00 91.44 178 ILE A O 1
ATOM 1327 N N . VAL A 1 179 ? 14.815 0.578 -7.673 1.00 92.88 179 VAL A N 1
ATOM 1328 C CA . VAL A 1 179 ? 16.202 0.138 -7.854 1.00 92.88 179 VAL A CA 1
ATOM 1329 C C . VAL A 1 179 ? 16.609 -0.842 -6.757 1.00 92.88 179 VAL A C 1
ATOM 1331 O O . VAL A 1 179 ? 16.646 -0.515 -5.574 1.00 92.88 179 VAL A O 1
ATOM 1334 N N . HIS A 1 180 ? 16.974 -2.052 -7.166 1.00 92.75 180 HIS A N 1
ATOM 1335 C CA . HIS A 1 180 ? 17.618 -3.046 -6.318 1.00 92.75 180 HIS A CA 1
ATOM 1336 C C . HIS A 1 180 ? 19.131 -3.035 -6.558 1.00 92.75 180 HIS A C 1
ATOM 1338 O O . HIS A 1 180 ? 19.581 -3.111 -7.702 1.00 92.75 180 HIS A O 1
ATOM 1344 N N . THR A 1 181 ? 19.927 -2.975 -5.491 1.00 91.56 181 THR A N 1
ATOM 1345 C CA . THR A 1 181 ? 21.391 -3.076 -5.566 1.00 91.56 181 THR A CA 1
ATOM 1346 C C . THR A 1 181 ? 21.861 -4.386 -4.957 1.00 91.56 181 THR A C 1
ATOM 1348 O O . THR A 1 181 ? 21.549 -4.667 -3.799 1.00 91.56 181 THR A O 1
ATOM 1351 N N . GLU A 1 182 ? 22.663 -5.138 -5.701 1.00 91.00 182 GLU A N 1
ATOM 1352 C CA . GLU A 1 182 ? 23.250 -6.402 -5.259 1.00 91.00 182 GLU A CA 1
ATOM 1353 C C . GLU A 1 182 ? 24.750 -6.475 -5.600 1.00 91.00 182 GLU A C 1
ATOM 1355 O O . GLU A 1 182 ? 25.192 -5.813 -6.544 1.00 91.00 182 GLU A O 1
ATOM 1360 N N . PRO A 1 183 ? 25.546 -7.242 -4.833 1.00 86.62 183 PRO A N 1
ATOM 1361 C CA . PRO A 1 183 ? 26.950 -7.512 -5.148 1.00 86.62 183 PRO A CA 1
ATOM 1362 C C . PRO A 1 183 ? 27.132 -8.357 -6.424 1.00 86.62 183 PRO A C 1
ATOM 1364 O O . PRO A 1 183 ? 26.264 -9.203 -6.751 1.00 86.62 183 PRO A O 1
#

Secondary structure (DSSP, 8-state):
-HHHHTTTSTT-------PPPHHHHHHHHHHHHHHHTSTT--EEEEEEEEEETTEEEEEEEEEEETTS-HHHHHHHHHHHHHHHHHH-TT--EEEEEEEEE--S---EEEP-TTHHHHHHHHHSS--SEEEEEE-SS-EEEEEEEE--TTS-HHHHHHHHHHHHHHHHHH-TTEEEEEEEEE-